Protein AF-A0A381V2C6-F1 (afdb_monomer)

Secondary structure (DSSP, 8-state):
-EETTEE------HHHHHSHHHHHHHHHHHHHHTT--SSEEEEETTEEEEESSHHHHHHHHHHHHHTT------SSGGGS-HHHHIIIII-TTT-------HHHHHHHHHHHHHHHSS-HHHHHHHHHHHGGG---S--

Foldseek 3Di:
DADPRDDDDDDPDVCVCPDPVNVVVCVVCVVCVVVQDPQDWDDDPHDIDTRGDPVRVVVVVVVVVCVPDDDDDDPDPVVDDPVRCCVDDNPPVHHDDDDDDPVVVVVVVVVCCQCVNPDPVSNVVVCVVCVVVPDDDDD

pLDDT: mean 87.07, std 8.12, range [52.34, 96.31]

Organism: NCBI:txid408172

InterPro domains:
  IPR002288 DNA gyrase B subunit, C-terminal [PF00986] (66-128)
  IPR013759 DNA topoisomerase, type IIA, subunit B, C-terminal [G3DSA:3.40.50.670] (7-139)
  IPR013760 DNA topoisomerase, type IIA-like domain superfamily [SSF56719] (47-130)

Nearest PDB structures (foldseek):
  8qqs-assembly1_D  TM=6.198E-01  e=9.735E-08  Escherichia coli
  8qqu-assembly1_D  TM=6.198E-01  e=2.031E-07  Escherichia coli
  8qdx-assembly1_B  TM=6.119E-01  e=2.837E-07  Escherichia coli
  7z9k-assembly1_B  TM=5.531E-01  e=2.837E-07  Escherichia coli str. K-12 substr. MG1655
  9gbv-assembly1_D  TM=5.420E-01  e=5.179E-07  Escherichia coli

Radius of gyration: 24.5 Å; Cα contacts (8 Å, |Δi|>4): 63; chains: 1; bounding box: 52×54×56 Å

Sequence (139 aa):
GSNNGRDFEINLNPEFMESVIIQNIIEIYKPIKDKDHPPFILHNNGESISVESKHGLLAAVLEMAKKGMYIQRYKGLGEMNPEQLWETTMDPEVRVLLQVCADDDVTAGDLFTTLMGEDVEPRREFIQKNALQARNLDV

Mean predicted aligned error: 10.58 Å

Solvent-accessible surface area (backbone atoms only — not comparable to full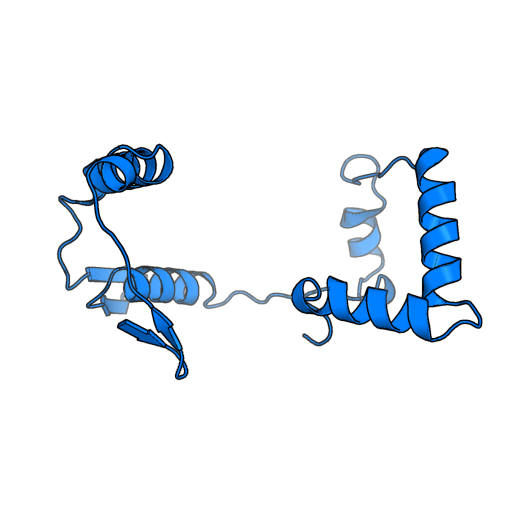-atom values): 8920 Å² total; per-residue (Å²): 91,73,57,96,90,43,77,49,82,84,82,88,45,70,69,55,61,68,29,69,69,45,46,52,52,48,60,66,39,59,82,46,55,89,68,71,59,69,67,40,76,49,79,54,100,88,49,75,48,79,28,78,41,73,70,51,43,54,50,53,53,52,54,58,68,48,62,90,63,86,87,83,82,79,89,50,76,85,76,48,55,73,67,57,44,36,69,59,60,62,37,84,93,65,36,84,83,82,86,86,54,77,72,53,52,57,53,50,50,52,51,46,47,36,70,70,43,88,58,62,64,64,30,50,54,53,48,63,76,45,49,86,70,65,80,72,87,89,121

Structure (mmCIF, N/CA/C/O backbone):
data_AF-A0A381V2C6-F1
#
_entry.id   AF-A0A381V2C6-F1
#
loop_
_atom_site.group_PDB
_atom_site.id
_atom_site.type_symbol
_atom_site.label_atom_id
_atom_site.label_alt_id
_atom_site.label_comp_id
_atom_site.label_asym_id
_atom_site.label_entity_id
_atom_site.label_seq_id
_atom_site.pdbx_PDB_ins_code
_atom_site.Cartn_x
_atom_site.Cartn_y
_atom_site.Cartn_z
_atom_site.occupancy
_atom_site.B_iso_or_equiv
_atom_site.auth_seq_id
_atom_site.auth_comp_id
_atom_site.auth_asym_id
_atom_site.auth_atom_id
_atom_site.pdbx_PDB_model_num
ATOM 1 N N . GLY A 1 1 ? -7.946 27.875 6.992 1.00 73.88 1 GLY A N 1
ATOM 2 C CA . GLY A 1 1 ? -7.065 27.144 7.921 1.00 73.88 1 GLY A CA 1
ATOM 3 C C . GLY A 1 1 ? -5.621 27.434 7.575 1.00 73.88 1 GLY A C 1
ATOM 4 O O . GLY A 1 1 ? -5.372 27.967 6.506 1.00 73.88 1 GLY A O 1
ATOM 5 N N . SER A 1 2 ? -4.682 27.099 8.456 1.00 71.25 2 SER A N 1
ATOM 6 C CA . SER A 1 2 ? -3.247 27.223 8.177 1.00 71.25 2 SER A CA 1
ATOM 7 C C . SER A 1 2 ? -2.598 25.858 8.371 1.00 71.25 2 S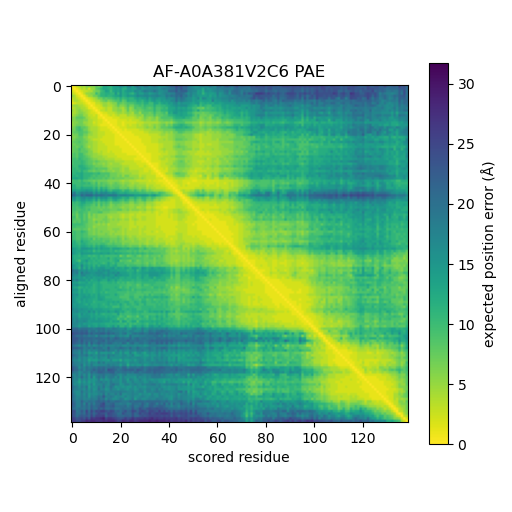ER A C 1
ATOM 9 O O . SER A 1 2 ? -2.841 25.210 9.390 1.00 71.25 2 SER A O 1
ATOM 11 N N . ASN A 1 3 ? -1.841 25.380 7.383 1.00 67.81 3 ASN A N 1
ATOM 12 C CA . ASN A 1 3 ? -1.073 24.138 7.486 1.00 67.81 3 ASN A CA 1
ATOM 13 C C . ASN A 1 3 ? 0.349 24.383 6.972 1.00 67.81 3 ASN A C 1
ATOM 15 O O . ASN A 1 3 ? 0.531 24.854 5.849 1.00 67.81 3 ASN A O 1
ATOM 19 N N . ASN A 1 4 ? 1.351 24.085 7.803 1.00 76.25 4 ASN A N 1
ATOM 20 C CA . ASN A 1 4 ? 2.773 24.302 7.511 1.00 76.25 4 ASN A CA 1
ATOM 21 C C . ASN A 1 4 ? 3.092 25.712 6.964 1.00 76.25 4 ASN A C 1
ATOM 23 O O . ASN A 1 4 ? 3.881 25.861 6.033 1.00 76.25 4 ASN A O 1
ATOM 27 N N . GLY A 1 5 ? 2.454 26.749 7.522 1.00 80.56 5 GLY A N 1
ATOM 28 C CA . GLY A 1 5 ? 2.687 28.149 7.146 1.00 80.56 5 GLY A CA 1
ATOM 29 C C . GLY A 1 5 ? 2.057 28.584 5.819 1.00 80.56 5 GLY A C 1
ATOM 30 O O . GLY A 1 5 ? 2.317 29.697 5.369 1.00 80.56 5 GLY A O 1
ATOM 31 N N . ARG A 1 6 ? 1.238 27.734 5.184 1.00 78.06 6 ARG A N 1
ATOM 32 C CA . ARG A 1 6 ? 0.368 28.130 4.071 1.00 78.06 6 ARG A CA 1
ATOM 33 C C . ARG A 1 6 ? -1.064 28.236 4.558 1.00 78.06 6 ARG A C 1
ATOM 35 O O . ARG A 1 6 ? -1.643 27.257 5.041 1.00 78.06 6 ARG A O 1
ATOM 42 N N . ASP A 1 7 ? -1.626 29.418 4.373 1.00 88.69 7 ASP A N 1
ATOM 43 C CA . ASP A 1 7 ? -3.041 29.641 4.595 1.00 88.69 7 ASP A CA 1
ATOM 44 C C . ASP A 1 7 ? -3.828 29.079 3.414 1.00 88.69 7 ASP A C 1
ATOM 46 O O . ASP A 1 7 ? -3.452 29.223 2.250 1.00 88.69 7 ASP A O 1
ATOM 50 N N . PHE A 1 8 ? -4.910 28.383 3.731 1.00 84.62 8 PHE A N 1
ATOM 51 C CA . PHE A 1 8 ? -5.828 27.824 2.756 1.00 84.62 8 PHE A CA 1
ATOM 52 C C . PHE A 1 8 ? -7.261 28.129 3.170 1.00 84.62 8 PHE A C 1
ATOM 54 O O . PHE A 1 8 ? -7.615 28.081 4.351 1.00 84.62 8 PHE A O 1
ATOM 61 N N . GLU A 1 9 ? -8.112 28.380 2.190 1.00 87.19 9 GLU A N 1
ATOM 62 C CA . GLU A 1 9 ? -9.551 28.503 2.381 1.00 87.19 9 GLU A CA 1
ATOM 63 C C . GLU A 1 9 ? -10.239 27.307 1.728 1.00 87.19 9 GLU A C 1
ATOM 65 O O . GLU A 1 9 ? -9.860 26.876 0.640 1.00 87.19 9 GLU A O 1
ATOM 70 N N . ILE A 1 10 ? -11.226 26.738 2.422 1.00 83.88 10 ILE A N 1
ATOM 71 C CA . ILE A 1 10 ? -12.074 25.677 1.877 1.00 83.88 10 ILE A CA 1
ATOM 72 C C . ILE A 1 10 ? -13.467 26.264 1.710 1.00 83.88 10 ILE A C 1
ATOM 74 O O . ILE A 1 10 ? -14.121 26.601 2.697 1.00 83.88 10 ILE A O 1
ATOM 78 N N . ASN A 1 11 ? -13.923 26.352 0.465 1.00 84.94 11 ASN A N 1
ATOM 79 C CA . ASN A 1 11 ? -15.269 26.801 0.137 1.00 84.94 11 ASN A CA 1
ATOM 80 C C . ASN A 1 11 ? -16.218 25.600 0.114 1.00 84.94 11 ASN A C 1
ATOM 82 O O . ASN A 1 11 ? -16.225 24.820 -0.834 1.00 84.94 11 ASN A O 1
ATOM 86 N N . LEU A 1 12 ? -17.020 25.452 1.169 1.00 87.44 12 LEU A N 1
ATOM 87 C CA . LEU A 1 12 ? -18.063 24.428 1.265 1.00 87.44 12 LEU A CA 1
ATOM 88 C C . LEU A 1 12 ? -19.376 24.987 0.699 1.00 87.44 12 LEU A C 1
ATOM 90 O O . LEU A 1 12 ? -20.214 25.501 1.437 1.00 87.44 12 LEU A O 1
ATOM 94 N N . ASN A 1 13 ? -19.524 24.946 -0.624 1.00 91.56 13 ASN A N 1
ATOM 95 C CA . ASN A 1 13 ? -20.699 25.442 -1.347 1.00 91.56 13 ASN A CA 1
ATOM 96 C C . ASN A 1 13 ? -21.639 24.281 -1.771 1.00 91.56 13 ASN A C 1
ATOM 98 O O . ASN A 1 13 ? -21.292 23.109 -1.595 1.00 91.56 13 ASN A O 1
ATOM 102 N N . PRO A 1 14 ? -22.838 24.568 -2.319 1.00 90.31 14 PRO A N 1
ATOM 103 C CA . PRO A 1 14 ? -23.746 23.525 -2.805 1.00 90.31 14 PRO A CA 1
ATOM 104 C C . PRO A 1 14 ? -23.113 22.621 -3.868 1.00 90.31 14 PRO A C 1
ATOM 106 O O . PRO A 1 14 ? -23.263 21.410 -3.792 1.00 90.31 14 PRO A O 1
ATOM 109 N N . GLU A 1 15 ? -22.318 23.185 -4.779 1.00 91.12 15 GLU A N 1
ATOM 110 C CA . GLU A 1 15 ? -21.593 22.429 -5.810 1.00 91.12 15 GLU A CA 1
ATOM 111 C C . GLU A 1 15 ? -20.637 21.384 -5.205 1.00 91.12 15 GLU A C 1
ATOM 113 O O . GLU A 1 15 ? -20.596 20.236 -5.644 1.00 91.12 15 GLU A O 1
ATOM 118 N N . PHE A 1 16 ? -19.913 21.739 -4.141 1.00 90.81 16 PHE A N 1
ATOM 119 C CA . PHE A 1 16 ? -19.069 20.811 -3.393 1.00 90.81 16 PHE A CA 1
ATOM 120 C C . PHE A 1 16 ? -19.900 19.677 -2.781 1.00 90.81 16 PHE A C 1
ATOM 122 O O . PHE A 1 16 ? -19.527 18.509 -2.899 1.00 90.81 16 PHE A O 1
ATOM 129 N N . MET A 1 17 ? -21.040 20.005 -2.166 1.00 89.38 17 MET A N 1
ATOM 130 C CA . MET A 1 17 ? -21.938 19.014 -1.561 1.00 89.38 17 MET A CA 1
ATOM 131 C C . MET A 1 17 ? -22.591 18.093 -2.599 1.00 89.38 17 MET A C 1
ATOM 133 O O . MET A 1 17 ? -22.821 16.917 -2.323 1.00 89.38 17 MET A O 1
ATOM 137 N N . GLU A 1 18 ? -22.870 18.609 -3.791 1.00 91.12 18 GLU A N 1
ATOM 138 C CA . GLU A 1 18 ? -23.441 17.872 -4.921 1.00 91.12 18 GLU A CA 1
ATOM 139 C C . GLU A 1 18 ? -22.389 17.083 -5.711 1.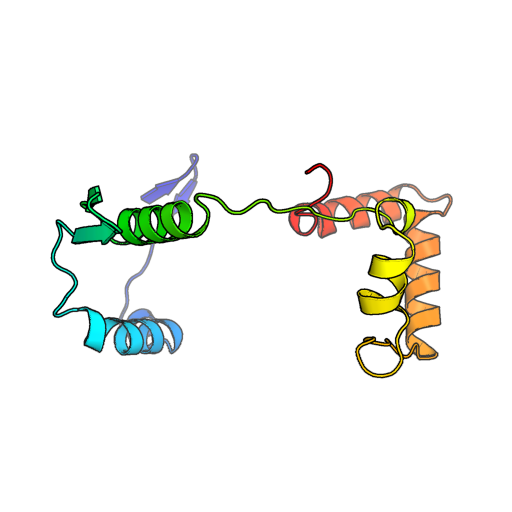00 91.12 18 GLU A C 1
ATOM 141 O O . GLU A 1 18 ? -22.742 16.234 -6.531 1.00 91.12 18 GLU A O 1
ATOM 146 N N . SER A 1 19 ? -21.098 17.305 -5.445 1.00 94.19 19 SER A N 1
ATOM 147 C CA . SER A 1 19 ? -20.028 16.569 -6.109 1.00 94.19 19 SER A CA 1
ATOM 148 C C . SER A 1 19 ? -20.161 15.057 -5.896 1.00 94.19 19 SER A C 1
ATOM 150 O O . SER A 1 19 ? -20.480 14.573 -4.806 1.00 94.19 19 SER A O 1
ATOM 152 N N . VAL A 1 20 ? -19.837 14.291 -6.940 1.00 93.94 20 VAL A N 1
ATOM 153 C CA . VAL A 1 20 ? -19.901 12.818 -6.928 1.00 93.94 20 VAL A CA 1
ATOM 154 C C . VAL A 1 20 ? -19.089 12.229 -5.770 1.00 93.94 20 VAL A C 1
ATOM 156 O O . VAL A 1 20 ? -19.512 11.273 -5.128 1.00 93.94 20 VAL A O 1
ATOM 159 N N . ILE A 1 21 ? -17.939 12.833 -5.459 1.00 93.75 21 ILE A N 1
ATOM 160 C CA . ILE A 1 21 ? -17.065 12.391 -4.368 1.00 93.75 21 ILE A CA 1
ATOM 161 C C . ILE A 1 21 ? -17.787 12.502 -3.020 1.00 93.75 21 ILE A C 1
ATOM 163 O O . ILE A 1 21 ? -17.779 11.548 -2.244 1.00 93.75 21 ILE A O 1
ATOM 167 N N . ILE A 1 22 ? -18.432 13.639 -2.743 1.00 93.31 22 ILE A N 1
ATOM 168 C CA . ILE A 1 22 ? -19.144 13.845 -1.478 1.00 93.31 22 ILE A CA 1
ATOM 169 C C . ILE A 1 22 ? -20.378 12.953 -1.384 1.00 93.31 22 ILE A C 1
ATOM 171 O O . ILE A 1 22 ? -20.614 12.367 -0.327 1.00 93.31 22 ILE A O 1
ATOM 175 N N . GLN A 1 23 ? -21.114 12.773 -2.480 1.00 92.56 23 GLN A N 1
ATOM 176 C CA . GLN A 1 23 ? -22.256 11.859 -2.511 1.00 92.56 23 GLN A CA 1
ATOM 177 C C . GLN A 1 23 ? -21.838 10.419 -2.184 1.00 92.56 23 GLN A C 1
ATOM 179 O O . GLN A 1 23 ? -22.440 9.803 -1.305 1.00 92.56 23 GLN A O 1
ATOM 184 N N . ASN A 1 24 ? -20.742 9.932 -2.775 1.00 94.50 24 ASN A N 1
ATOM 185 C CA . ASN A 1 24 ? -20.195 8.606 -2.478 1.00 94.50 24 ASN A CA 1
ATOM 186 C C . ASN A 1 24 ? -19.761 8.475 -1.008 1.00 94.50 24 ASN A C 1
ATOM 188 O O . ASN A 1 24 ? -20.051 7.471 -0.359 1.00 94.50 24 ASN A O 1
ATOM 192 N N . ILE A 1 25 ? -19.091 9.493 -0.452 1.00 93.75 25 ILE A N 1
ATOM 193 C CA . ILE A 1 25 ? 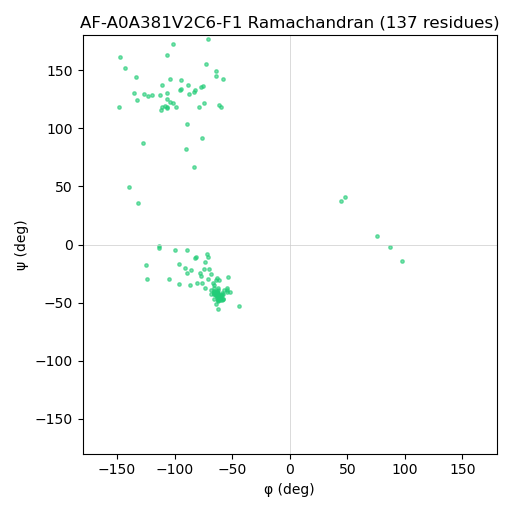-18.685 9.496 0.964 1.00 93.75 25 ILE A CA 1
ATOM 194 C C . ILE A 1 25 ? -19.914 9.420 1.876 1.00 93.75 25 ILE A C 1
ATOM 196 O O . ILE A 1 25 ? -19.928 8.640 2.829 1.00 93.75 25 ILE A O 1
ATOM 200 N N . ILE A 1 26 ? -20.951 10.210 1.591 1.00 92.00 26 ILE A N 1
ATOM 201 C CA . ILE A 1 26 ? -22.191 10.222 2.373 1.00 92.00 26 ILE A CA 1
ATOM 202 C C . ILE A 1 26 ? -22.905 8.873 2.269 1.00 92.00 26 ILE A C 1
ATOM 204 O O . ILE A 1 26 ? -23.388 8.369 3.281 1.00 92.00 26 ILE A O 1
ATOM 208 N N . GLU A 1 27 ? -22.979 8.285 1.077 1.00 93.50 27 GLU A N 1
ATOM 209 C CA . GLU A 1 27 ? -23.610 6.985 0.854 1.00 93.50 27 GLU A CA 1
ATOM 210 C C . GLU A 1 27 ? -22.931 5.875 1.662 1.00 93.50 27 GLU A C 1
ATOM 212 O O . GLU A 1 27 ? -23.613 5.134 2.370 1.00 93.50 27 GLU A O 1
ATOM 217 N N . ILE A 1 28 ? -21.596 5.833 1.653 1.00 93.50 28 ILE A N 1
ATOM 218 C CA . ILE A 1 28 ? -20.806 4.885 2.451 1.00 93.50 28 ILE A CA 1
ATOM 219 C C . ILE A 1 28 ? -20.966 5.155 3.954 1.00 93.50 28 ILE A C 1
ATOM 221 O O . ILE A 1 28 ? -21.016 4.223 4.757 1.00 93.50 28 ILE A O 1
ATOM 225 N N . TYR A 1 29 ? -21.053 6.424 4.357 1.00 92.19 29 TYR A N 1
ATOM 226 C CA . TYR A 1 29 ? -21.142 6.797 5.767 1.00 92.19 29 TYR A CA 1
ATOM 227 C C . TYR A 1 29 ? -22.532 6.562 6.376 1.00 92.19 29 TYR A C 1
ATOM 229 O O . TYR A 1 29 ? -22.622 6.203 7.549 1.00 92.19 29 TYR A O 1
ATOM 237 N N . LYS A 1 30 ? -23.618 6.719 5.605 1.00 92.75 30 LYS A N 1
ATOM 238 C CA . LYS A 1 30 ? -25.011 6.524 6.057 1.00 92.75 30 LYS A CA 1
ATOM 239 C C . LYS A 1 30 ? -25.226 5.258 6.906 1.00 92.75 30 LYS A C 1
ATOM 241 O O . LYS A 1 30 ? -25.734 5.414 8.013 1.00 92.75 30 LYS A O 1
ATOM 246 N N . PRO A 1 31 ? -24.834 4.043 6.472 1.00 92.69 31 PRO A N 1
ATOM 247 C CA . PRO A 1 31 ? -25.036 2.827 7.266 1.00 92.69 31 PRO A CA 1
ATOM 248 C C . PRO A 1 31 ? -24.150 2.741 8.519 1.00 92.69 31 PRO A C 1
ATOM 250 O O . PRO A 1 31 ? -24.456 1.986 9.439 1.00 92.69 31 PRO A O 1
ATOM 253 N N . ILE A 1 32 ? -23.038 3.481 8.559 1.00 89.88 32 ILE A N 1
ATOM 254 C CA . ILE A 1 32 ? -22.077 3.473 9.674 1.00 89.88 32 ILE A CA 1
ATOM 255 C C . ILE A 1 32 ? -22.456 4.523 10.724 1.00 89.88 32 ILE A C 1
ATOM 257 O O . ILE A 1 32 ? -22.127 4.364 11.897 1.00 89.88 32 ILE A O 1
ATOM 261 N N . LYS A 1 33 ? -23.187 5.569 10.323 1.00 89.69 33 LYS A N 1
ATOM 262 C CA . LYS A 1 33 ? -23.570 6.706 11.166 1.00 89.69 33 LYS A CA 1
ATOM 263 C C . LYS A 1 33 ? -24.231 6.290 12.483 1.00 89.69 33 LYS A C 1
ATOM 265 O O . LYS A 1 33 ? -23.898 6.855 13.519 1.00 89.69 33 LYS A O 1
ATOM 270 N N . ASP A 1 34 ? -25.105 5.286 12.454 1.00 88.19 34 ASP A N 1
ATOM 271 C CA . ASP A 1 34 ? -25.826 4.796 13.642 1.00 88.19 34 ASP A CA 1
ATOM 272 C C . ASP A 1 34 ? -24.927 4.033 14.631 1.00 88.19 34 ASP A C 1
ATOM 274 O O . ASP A 1 34 ? -25.343 3.706 15.738 1.00 88.19 34 ASP A O 1
ATOM 278 N N . LYS A 1 35 ? -23.696 3.705 14.228 1.00 86.06 35 LYS A N 1
ATOM 279 C CA . LYS A 1 35 ? -22.691 3.026 15.055 1.00 86.06 35 LYS A CA 1
ATOM 280 C C . LYS A 1 35 ? -21.486 3.916 15.355 1.00 86.06 35 LYS A C 1
ATOM 282 O O . LYS A 1 35 ? -20.577 3.479 16.054 1.00 86.06 35 LYS A O 1
ATOM 287 N N . ASP A 1 36 ? -21.456 5.143 14.838 1.00 88.31 36 ASP A N 1
ATOM 288 C CA . ASP A 1 36 ? -20.367 6.104 15.027 1.00 88.31 36 ASP A CA 1
ATOM 289 C C . ASP A 1 36 ? -20.530 6.851 16.358 1.00 88.31 36 ASP A C 1
ATOM 291 O O . ASP A 1 36 ? -20.857 8.040 16.410 1.00 88.31 36 ASP A O 1
ATOM 295 N N . HIS A 1 37 ? -20.388 6.108 17.454 1.00 88.44 37 HIS A N 1
ATOM 296 C CA . HIS A 1 37 ? -20.580 6.593 18.817 1.00 88.44 37 HIS A CA 1
ATOM 297 C C . HIS A 1 37 ? -19.345 6.244 19.654 1.00 88.44 37 HIS A C 1
ATOM 299 O O . HIS A 1 37 ? -19.303 5.171 20.257 1.00 88.44 37 HIS A O 1
ATOM 305 N N . PRO A 1 38 ? -18.312 7.106 19.671 1.00 88.19 38 PRO A N 1
ATOM 306 C CA . PRO A 1 38 ? -17.197 6.927 20.588 1.00 88.19 38 PRO A CA 1
ATOM 307 C C . PRO A 1 38 ? -17.669 7.051 22.055 1.00 88.19 38 PRO A C 1
ATOM 309 O O . PRO A 1 38 ? -18.608 7.807 22.329 1.00 88.19 38 PRO A O 1
ATOM 312 N N . PRO A 1 39 ? -17.031 6.341 23.002 1.00 90.81 39 PRO A N 1
ATOM 313 C CA . PRO A 1 39 ? -15.860 5.488 22.800 1.00 90.81 39 PRO A CA 1
ATOM 314 C C . PRO A 1 39 ? -16.189 4.149 22.122 1.00 90.81 39 PRO A C 1
ATOM 316 O O . PRO A 1 39 ? -17.133 3.450 22.487 1.00 90.81 39 PRO A O 1
ATOM 319 N N . PHE A 1 40 ? -15.360 3.761 21.153 1.00 92.06 40 PHE A N 1
ATOM 320 C CA . PHE A 1 40 ? -15.400 2.443 20.527 1.00 92.06 40 PHE A CA 1
ATOM 321 C C . PHE A 1 40 ? -14.662 1.434 21.396 1.00 92.06 40 PHE A C 1
ATOM 323 O O . PHE A 1 40 ? -13.529 1.683 21.802 1.00 92.06 40 PHE A O 1
ATOM 330 N N . ILE A 1 41 ? -15.271 0.274 21.628 1.00 90.62 41 ILE A N 1
ATOM 331 C CA . ILE A 1 41 ? -14.661 -0.799 22.414 1.00 90.62 41 ILE A CA 1
ATOM 332 C C . ILE A 1 41 ? -14.324 -1.960 21.481 1.00 90.62 41 ILE A C 1
ATOM 334 O O . ILE A 1 41 ? -15.205 -2.545 20.852 1.00 90.62 41 ILE A O 1
ATOM 338 N N . LEU A 1 42 ? -13.037 -2.285 21.392 1.00 89.69 42 LEU A N 1
ATOM 339 C CA . LEU A 1 42 ? -12.523 -3.414 20.626 1.00 89.69 42 LEU A CA 1
ATOM 340 C C . LEU A 1 42 ? -12.219 -4.571 21.578 1.00 89.69 42 LEU A C 1
ATOM 342 O O . LEU A 1 42 ? -11.410 -4.414 22.490 1.00 89.69 42 LEU A O 1
ATOM 346 N N . HIS A 1 43 ? -12.843 -5.726 21.347 1.00 89.19 43 HIS A N 1
ATOM 347 C CA . HIS A 1 43 ? -12.625 -6.946 22.125 1.00 89.19 43 HIS A CA 1
ATOM 348 C C . HIS A 1 43 ? -11.823 -7.968 21.316 1.00 89.19 43 HIS A C 1
ATOM 350 O O . HIS A 1 43 ? -12.197 -8.288 20.189 1.00 89.19 43 HIS A O 1
ATOM 356 N N . ASN A 1 44 ? -10.761 -8.523 21.903 1.00 85.31 44 ASN A N 1
ATOM 357 C CA . ASN A 1 44 ? -9.990 -9.616 21.309 1.00 85.31 44 ASN A CA 1
ATOM 358 C C . ASN A 1 44 ? -9.418 -10.540 22.382 1.00 85.31 44 ASN A C 1
ATOM 360 O O . ASN A 1 44 ? -8.614 -10.107 23.201 1.00 85.31 44 ASN A O 1
ATOM 364 N N . ASN A 1 45 ? -9.819 -11.815 22.361 1.00 79.88 45 ASN A N 1
ATOM 365 C CA . ASN A 1 45 ? -9.256 -12.894 23.181 1.00 79.88 45 ASN A CA 1
ATOM 366 C C . ASN A 1 45 ? -9.019 -12.533 24.666 1.00 79.88 45 ASN A C 1
ATOM 368 O O . ASN A 1 45 ? -8.043 -12.969 25.270 1.00 79.88 45 ASN A O 1
ATOM 372 N N . GLY A 1 46 ? -9.920 -11.740 25.258 1.00 80.25 46 GLY A N 1
ATOM 373 C CA . GLY A 1 46 ? -9.867 -11.313 26.663 1.00 80.25 46 GLY A CA 1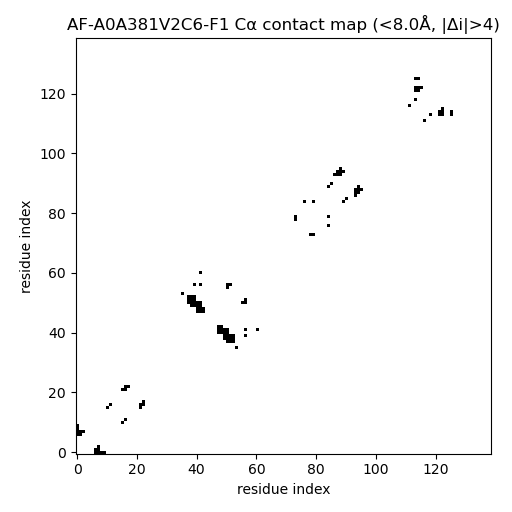
ATOM 374 C C . GLY A 1 46 ? -9.262 -9.924 26.911 1.00 80.25 46 GLY A C 1
ATOM 375 O O . GLY A 1 46 ? -9.483 -9.363 27.981 1.00 80.25 46 GLY A O 1
ATOM 376 N N . GLU A 1 47 ? -8.580 -9.322 25.934 1.00 81.88 47 GLU A N 1
ATOM 377 C CA . GLU A 1 47 ? -8.132 -7.923 25.977 1.00 81.88 47 GLU A CA 1
ATOM 378 C C . GLU A 1 47 ? -9.234 -7.004 25.417 1.00 81.88 47 GLU A C 1
ATOM 380 O O . GLU A 1 47 ? -9.884 -7.321 24.417 1.00 81.88 47 GLU A O 1
ATOM 385 N N . SER A 1 48 ? -9.472 -5.863 26.074 1.00 89.25 48 SER A N 1
ATOM 386 C CA . SER A 1 48 ? -10.424 -4.842 25.612 1.00 89.25 48 SER A CA 1
ATOM 387 C C . SER A 1 48 ? -9.745 -3.479 25.542 1.00 89.25 48 SER A C 1
ATOM 389 O O . SER A 1 48 ? -9.116 -3.056 26.511 1.00 89.25 48 SER A O 1
ATOM 391 N N . ILE A 1 49 ? -9.872 -2.798 24.404 1.00 89.38 49 ILE A N 1
ATOM 392 C CA . ILE A 1 49 ? -9.269 -1.481 24.158 1.00 89.38 49 ILE A CA 1
ATOM 393 C C . ILE A 1 49 ? -10.390 -0.480 23.878 1.00 89.38 49 ILE A C 1
ATOM 395 O O . ILE A 1 49 ? -11.233 -0.726 23.018 1.00 89.38 49 ILE A O 1
ATOM 399 N N . SER A 1 50 ? -10.385 0.644 24.596 1.00 92.69 50 SER A N 1
ATOM 400 C CA . SER A 1 50 ? -11.294 1.773 24.363 1.00 92.69 50 SER A CA 1
ATOM 401 C C . SER A 1 50 ? -10.621 2.810 23.468 1.00 92.69 50 SER A C 1
ATOM 403 O O . SER A 1 50 ? -9.467 3.171 23.710 1.00 92.69 50 SER A O 1
ATOM 405 N N . VAL A 1 51 ? -11.322 3.294 22.444 1.00 93.94 51 VAL A N 1
ATOM 406 C CA . VAL A 1 51 ? -10.790 4.250 21.470 1.00 93.94 51 VAL A CA 1
ATOM 407 C C . VAL A 1 51 ? -11.788 5.369 21.181 1.00 93.94 51 VAL A C 1
ATOM 409 O O . VAL A 1 51 ? -12.937 5.122 20.838 1.00 93.94 51 VAL A O 1
ATOM 412 N N . GLU A 1 52 ? -11.327 6.617 21.244 1.00 93.12 52 GLU A N 1
ATOM 413 C CA . GLU A 1 52 ? -12.187 7.812 21.165 1.00 93.12 52 GLU A CA 1
ATOM 414 C C . GLU A 1 52 ? -12.432 8.331 19.737 1.00 93.12 52 GLU A C 1
ATOM 416 O O . GLU A 1 52 ? -13.165 9.296 19.530 1.00 93.12 52 GLU A O 1
ATOM 421 N N . SER A 1 53 ? -11.794 7.745 18.719 1.00 93.06 53 SER A N 1
ATOM 422 C CA . SER A 1 53 ? -11.908 8.232 17.339 1.00 93.06 53 SER A CA 1
ATOM 423 C C . SER A 1 53 ? -11.937 7.110 16.311 1.00 93.06 53 SER A C 1
ATOM 425 O O . SER A 1 53 ? -11.318 6.065 16.496 1.00 93.06 53 SER A O 1
ATOM 427 N N . LYS A 1 54 ? -12.591 7.365 15.172 1.00 90.56 54 LYS A N 1
ATOM 428 C CA . LYS A 1 54 ? -12.637 6.444 14.023 1.00 90.56 54 LYS A CA 1
ATOM 429 C C . LYS A 1 54 ? -11.248 6.098 13.481 1.00 90.56 54 LYS A C 1
ATOM 431 O O . LYS A 1 54 ? -10.965 4.939 13.197 1.00 90.56 54 LYS A O 1
ATOM 436 N N . HIS A 1 55 ? -10.369 7.096 13.370 1.00 91.38 55 HIS A N 1
ATOM 437 C CA . HIS A 1 55 ? -8.985 6.887 12.933 1.00 91.38 55 HIS A CA 1
ATOM 438 C C . HIS A 1 55 ? -8.210 6.031 13.937 1.00 91.38 55 HIS A C 1
ATOM 440 O O . HIS A 1 55 ? -7.491 5.117 13.540 1.00 91.38 55 HIS A O 1
ATOM 446 N N . GLY A 1 56 ? -8.403 6.284 15.235 1.00 92.19 56 GLY A N 1
ATOM 447 C CA . GLY A 1 56 ? -7.829 5.455 16.286 1.00 92.19 56 GLY A CA 1
ATOM 448 C C . GLY A 1 56 ? -8.354 4.021 16.239 1.00 92.19 56 GLY A C 1
ATOM 449 O O . GLY A 1 56 ? -7.569 3.094 16.398 1.00 92.19 56 GLY A O 1
ATOM 450 N N . LEU A 1 57 ? -9.656 3.826 16.000 1.00 91.94 57 LEU A N 1
ATOM 451 C CA . LEU A 1 57 ? -10.262 2.498 15.900 1.00 91.94 57 LEU A CA 1
ATOM 452 C C . LEU A 1 57 ? -9.637 1.707 14.748 1.00 91.94 57 LEU A C 1
ATOM 454 O O . LEU A 1 57 ? -9.226 0.567 14.947 1.00 91.94 57 LEU A O 1
ATOM 458 N N . LEU A 1 58 ? -9.507 2.323 13.568 1.00 92.12 58 LEU A N 1
ATOM 459 C CA . LEU A 1 58 ? -8.845 1.702 12.421 1.00 92.12 58 LEU A CA 1
ATOM 460 C C . LEU A 1 58 ? -7.397 1.317 12.751 1.00 92.12 58 LEU A C 1
ATOM 462 O O . LEU A 1 58 ? -6.984 0.194 12.472 1.00 92.12 58 LEU A O 1
ATOM 466 N N . ALA A 1 59 ? -6.638 2.223 13.374 1.00 92.44 59 ALA A N 1
ATOM 467 C CA . ALA A 1 59 ? -5.266 1.943 13.783 1.00 92.44 59 ALA A CA 1
ATOM 468 C C . ALA A 1 59 ? -5.195 0.776 14.784 1.00 92.44 59 ALA A C 1
ATOM 470 O O . ALA A 1 59 ? -4.402 -0.141 14.593 1.00 92.44 59 ALA A O 1
ATOM 471 N N . ALA A 1 60 ? -6.062 0.763 15.799 1.00 91.31 60 ALA A N 1
ATOM 472 C CA . ALA A 1 60 ? -6.114 -0.295 16.805 1.00 91.31 60 ALA A CA 1
ATOM 473 C C . ALA A 1 60 ? -6.449 -1.664 16.191 1.00 91.31 60 ALA A C 1
ATOM 475 O O . ALA A 1 60 ? -5.805 -2.657 16.525 1.00 91.31 60 ALA A O 1
ATOM 476 N N . VAL A 1 61 ? -7.406 -1.717 15.259 1.00 91.75 61 VAL A N 1
ATOM 477 C CA . VAL A 1 61 ? -7.752 -2.944 14.523 1.00 91.75 61 VAL A CA 1
ATOM 478 C C . VAL A 1 61 ? -6.566 -3.440 13.695 1.00 91.75 61 VAL A C 1
ATOM 480 O O . VAL A 1 61 ? -6.252 -4.628 13.732 1.00 91.75 61 VAL A O 1
ATOM 483 N N . LEU A 1 62 ? -5.88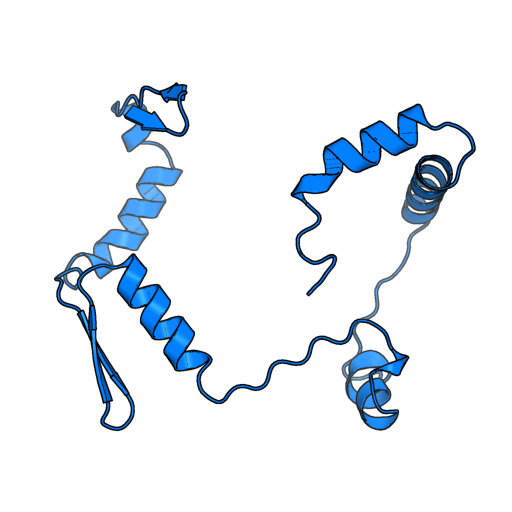0 -2.548 12.973 1.00 91.94 62 LEU A N 1
ATOM 484 C CA . LEU A 1 62 ? -4.726 -2.919 12.151 1.00 91.94 62 LEU A CA 1
ATOM 485 C C . LEU A 1 62 ? -3.547 -3.417 12.993 1.00 91.94 62 LEU A C 1
ATOM 487 O O . LEU A 1 62 ? -2.929 -4.415 12.636 1.00 91.94 62 LEU A O 1
ATOM 491 N N . GLU A 1 63 ? -3.237 -2.760 14.109 1.00 89.50 63 GLU A N 1
ATOM 492 C CA . GLU A 1 63 ? -2.163 -3.200 15.007 1.00 89.50 63 GLU A CA 1
ATOM 493 C C . GLU A 1 63 ? -2.486 -4.543 15.663 1.00 89.50 63 GLU A C 1
ATOM 495 O O . GLU A 1 63 ? -1.637 -5.430 15.744 1.00 89.50 63 GLU A O 1
ATOM 500 N N . MET A 1 64 ? -3.742 -4.737 16.054 1.00 88.12 64 MET A N 1
ATOM 501 C CA . MET A 1 64 ? -4.209 -6.009 16.584 1.00 88.12 64 MET A CA 1
ATOM 502 C C . MET A 1 64 ? -4.118 -7.138 15.552 1.00 88.12 64 MET A C 1
ATOM 504 O O . MET A 1 64 ? -3.687 -8.232 15.902 1.00 88.12 64 MET A O 1
ATOM 508 N N . ALA A 1 65 ? -4.472 -6.873 14.291 1.00 87.69 65 ALA A N 1
ATOM 509 C CA . ALA A 1 65 ? -4.360 -7.846 13.206 1.00 87.69 65 ALA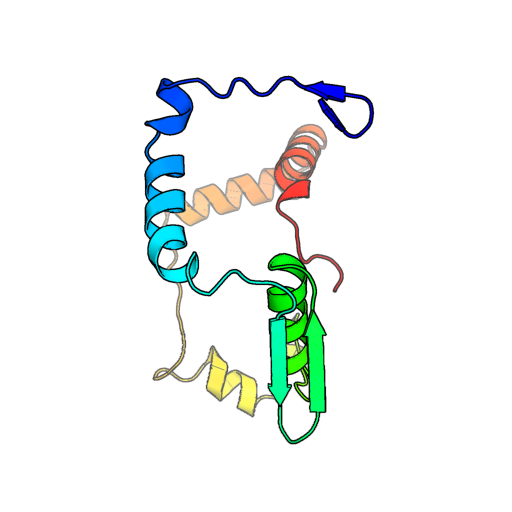 A CA 1
ATOM 510 C C . ALA A 1 65 ? -2.900 -8.220 12.901 1.00 87.69 65 ALA A C 1
ATOM 512 O O . ALA A 1 65 ? -2.616 -9.372 12.594 1.00 87.69 65 ALA A O 1
ATOM 513 N N . LYS A 1 66 ? -1.966 -7.268 13.024 1.00 88.88 66 LYS A N 1
ATOM 514 C CA . LYS A 1 66 ? -0.527 -7.516 12.838 1.00 88.88 66 LYS A CA 1
ATOM 515 C C . LYS A 1 66 ? 0.117 -8.263 14.010 1.00 88.88 66 LYS A C 1
ATOM 517 O O . LYS A 1 66 ? 1.199 -8.826 13.841 1.00 88.88 66 LYS A O 1
ATOM 522 N N . LYS A 1 67 ? -0.486 -8.252 15.205 1.00 87.06 67 LYS A N 1
ATOM 523 C CA . LYS A 1 67 ? 0.093 -8.862 16.414 1.00 87.06 67 LYS A CA 1
ATOM 524 C C . LYS A 1 67 ? 0.324 -10.360 16.179 1.00 87.06 67 LYS A C 1
ATOM 526 O O . LYS A 1 67 ? -0.612 -11.117 15.953 1.00 87.06 67 LYS A O 1
ATOM 531 N N . GLY A 1 68 ? 1.585 -10.787 16.250 1.00 84.94 68 GLY A N 1
ATOM 532 C CA . GLY A 1 68 ? 1.991 -12.181 16.027 1.00 84.94 68 GLY A CA 1
ATOM 533 C C . GLY A 1 68 ? 2.263 -12.554 14.566 1.00 84.94 68 GLY A C 1
ATOM 534 O O . GLY A 1 68 ? 2.685 -13.679 14.309 1.00 84.94 68 GLY A O 1
ATOM 535 N N . MET A 1 69 ? 2.082 -11.632 13.616 1.00 89.31 69 MET A N 1
ATOM 536 C CA . MET A 1 69 ? 2.491 -11.843 12.229 1.00 89.31 69 MET A CA 1
ATOM 537 C C . MET A 1 69 ? 3.976 -11.523 12.057 1.00 89.31 69 MET A C 1
ATOM 539 O O . MET A 1 69 ? 4.443 -10.451 12.441 1.00 89.31 69 MET A O 1
ATOM 543 N N . TYR A 1 70 ? 4.708 -12.435 11.423 1.00 87.94 70 TYR A N 1
ATOM 544 C CA . TYR A 1 70 ? 6.044 -12.160 10.908 1.00 87.94 70 TYR A CA 1
ATOM 545 C C . TYR A 1 70 ? 5.939 -11.868 9.413 1.00 87.94 70 TYR A C 1
ATOM 547 O O . TYR A 1 70 ? 5.482 -12.713 8.644 1.00 87.94 70 TYR A O 1
ATOM 555 N N . ILE A 1 71 ? 6.321 -10.658 9.008 1.00 87.44 71 ILE A N 1
ATOM 556 C CA . ILE A 1 71 ? 6.276 -10.226 7.610 1.00 87.44 71 ILE A CA 1
ATOM 557 C C . ILE A 1 71 ? 7.710 -10.157 7.097 1.00 87.44 71 ILE A C 1
ATOM 559 O O . ILE A 1 71 ? 8.510 -9.370 7.599 1.00 87.44 71 ILE A O 1
ATOM 563 N N . GLN A 1 72 ? 8.014 -10.956 6.076 1.00 86.00 72 GLN A N 1
ATOM 564 C CA . GLN A 1 72 ? 9.291 -10.925 5.373 1.00 86.00 72 GLN A CA 1
ATOM 565 C C . GLN A 1 72 ? 9.078 -10.423 3.947 1.00 86.00 72 GLN A C 1
ATOM 567 O O . GLN A 1 72 ? 8.219 -10.916 3.218 1.00 86.00 72 GLN A O 1
ATOM 572 N N . ARG A 1 73 ? 9.872 -9.428 3.554 1.00 87.62 73 ARG A N 1
ATOM 573 C CA . ARG A 1 73 ? 9.894 -8.888 2.196 1.00 87.62 73 ARG A CA 1
ATOM 574 C C . ARG A 1 73 ? 11.165 -9.363 1.506 1.00 87.62 73 ARG A C 1
ATOM 576 O O . ARG A 1 73 ? 12.247 -8.998 1.944 1.00 87.62 73 ARG A O 1
ATOM 583 N N . TYR A 1 74 ? 11.013 -10.111 0.420 1.00 89.00 74 TYR A N 1
ATOM 584 C CA . TYR A 1 74 ? 12.128 -10.553 -0.412 1.00 89.00 74 TYR A CA 1
ATOM 585 C C . TYR A 1 74 ? 12.578 -9.414 -1.330 1.00 89.00 74 TYR A C 1
ATOM 587 O O . TYR A 1 74 ? 11.780 -8.926 -2.137 1.00 89.00 74 TYR A O 1
ATOM 595 N N . LYS A 1 75 ? 13.829 -8.959 -1.201 1.00 88.50 75 LYS A N 1
ATOM 596 C CA . LYS A 1 75 ? 14.388 -7.891 -2.058 1.00 88.50 75 LYS A CA 1
ATOM 597 C C . LYS A 1 75 ? 15.180 -8.441 -3.243 1.00 88.50 75 LYS A C 1
ATOM 599 O O . LYS A 1 75 ? 15.383 -7.731 -4.225 1.00 88.50 75 LYS A O 1
ATOM 604 N N . GLY A 1 76 ? 15.560 -9.712 -3.188 1.00 88.56 76 GLY A N 1
ATOM 605 C CA . GLY A 1 76 ? 16.153 -10.443 -4.299 1.00 88.56 76 GLY A CA 1
ATOM 606 C C . GLY A 1 76 ? 15.784 -11.921 -4.275 1.00 88.56 76 GLY A C 1
ATOM 607 O O . GLY A 1 76 ? 15.409 -12.471 -3.241 1.00 88.56 76 GLY A O 1
ATOM 608 N N . LEU A 1 77 ? 15.937 -12.586 -5.422 1.00 89.69 77 LEU A N 1
ATOM 609 C CA . LEU A 1 77 ? 15.639 -14.018 -5.553 1.00 89.69 77 LEU A CA 1
ATOM 610 C C . LEU A 1 77 ? 16.540 -14.891 -4.663 1.00 89.69 77 LEU A C 1
ATOM 612 O O . LEU A 1 77 ? 16.115 -15.946 -4.214 1.00 89.69 77 LEU A O 1
ATOM 616 N N . GLY A 1 78 ? 17.763 -14.438 -4.365 1.00 90.31 78 GLY A N 1
ATOM 617 C CA . GLY A 1 78 ? 18.701 -15.155 -3.492 1.00 90.31 78 GLY A CA 1
ATOM 618 C C . GLY A 1 78 ? 18.335 -15.149 -2.003 1.00 90.31 78 GLY A C 1
ATOM 619 O O . GLY A 1 78 ? 18.985 -15.841 -1.227 1.00 90.31 78 GLY A O 1
ATOM 620 N N . GLU A 1 79 ? 17.320 -14.383 -1.591 1.00 91.31 79 GLU A N 1
ATOM 621 C CA . GLU A 1 79 ? 16.777 -14.426 -0.225 1.00 91.31 79 GLU A CA 1
ATOM 622 C C . GLU A 1 79 ? 15.772 -15.575 -0.034 1.00 91.31 79 GLU A C 1
ATOM 624 O O . GLU A 1 79 ? 15.375 -15.865 1.095 1.00 91.31 79 GLU A O 1
ATOM 629 N N . MET A 1 80 ? 15.349 -16.217 -1.129 1.00 93.12 80 MET A N 1
ATOM 630 C CA . MET A 1 80 ? 14.443 -17.361 -1.127 1.00 93.12 80 MET A CA 1
ATOM 631 C C . MET A 1 80 ? 15.226 -18.670 -1.153 1.00 93.12 80 MET A C 1
ATOM 633 O O . MET A 1 80 ? 16.211 -18.817 -1.879 1.00 93.12 80 MET A O 1
ATOM 637 N N . ASN A 1 81 ? 14.734 -19.664 -0.417 1.00 93.06 81 ASN A N 1
ATOM 638 C CA . ASN A 1 81 ? 15.224 -21.029 -0.581 1.00 93.06 81 ASN A CA 1
ATOM 639 C C . ASN A 1 81 ? 14.707 -21.628 -1.907 1.00 93.06 81 ASN A C 1
ATOM 641 O O . ASN A 1 81 ? 13.642 -21.221 -2.380 1.00 93.06 81 ASN A O 1
ATOM 645 N N . PRO A 1 82 ? 15.398 -22.624 -2.498 1.00 94.25 82 PRO A N 1
ATOM 646 C CA . PRO A 1 82 ? 15.014 -23.192 -3.796 1.00 94.25 82 PRO A CA 1
ATOM 647 C C . PRO A 1 82 ? 13.568 -23.702 -3.877 1.00 94.25 82 PRO A C 1
ATOM 649 O O . PRO A 1 82 ? 12.904 -23.482 -4.886 1.00 94.25 82 PRO A O 1
ATOM 652 N N . GLU A 1 83 ? 13.063 -24.334 -2.814 1.00 94.81 83 GLU A N 1
ATOM 653 C CA . GLU A 1 83 ? 11.676 -24.821 -2.740 1.00 94.81 83 GLU A CA 1
ATOM 654 C C . GLU A 1 83 ? 10.670 -23.664 -2.813 1.00 94.81 83 GLU A C 1
ATOM 656 O O . GLU A 1 83 ? 9.752 -23.692 -3.626 1.00 94.81 83 GLU A O 1
ATOM 661 N N . GLN A 1 84 ? 10.910 -22.584 -2.059 1.00 92.94 84 GLN A N 1
ATOM 662 C CA . GLN A 1 84 ? 10.062 -21.388 -2.080 1.00 92.94 84 GLN A CA 1
ATOM 663 C C . GLN A 1 84 ? 10.066 -20.716 -3.454 1.00 92.94 84 GLN A C 1
ATOM 665 O O . GLN A 1 84 ? 9.019 -20.286 -3.934 1.00 92.94 84 GLN A O 1
ATOM 670 N N . LEU A 1 85 ? 11.230 -20.618 -4.103 1.00 94.06 85 LEU A N 1
ATOM 671 C CA . LEU A 1 85 ? 11.328 -20.031 -5.439 1.00 94.06 85 LEU A CA 1
ATOM 672 C C . LEU A 1 85 ? 10.533 -20.852 -6.463 1.00 94.06 85 LEU A C 1
ATOM 674 O O . LEU A 1 85 ? 9.837 -20.281 -7.306 1.00 94.06 85 LEU A O 1
ATOM 678 N N . TRP A 1 86 ? 10.605 -22.182 -6.368 1.00 93.88 86 TRP A N 1
ATOM 679 C CA . TRP A 1 86 ? 9.838 -23.069 -7.234 1.00 93.88 86 TRP A CA 1
ATOM 680 C C . TRP A 1 86 ? 8.331 -22.883 -7.039 1.00 93.88 86 TRP A C 1
ATOM 682 O O . TRP A 1 86 ? 7.636 -22.545 -7.997 1.00 93.88 86 TRP A O 1
ATOM 692 N N . GLU A 1 87 ? 7.858 -23.023 -5.799 1.00 94.12 87 GLU A N 1
ATOM 693 C CA . GLU A 1 87 ? 6.438 -22.956 -5.432 1.00 94.12 87 GLU A CA 1
ATOM 694 C C . GLU A 1 87 ? 5.803 -21.589 -5.695 1.00 94.12 87 GLU A C 1
ATOM 696 O O . GLU A 1 87 ? 4.611 -21.504 -5.957 1.00 94.12 87 GLU A O 1
ATOM 701 N N . THR A 1 88 ? 6.570 -20.500 -5.612 1.00 91.00 88 THR A N 1
ATOM 702 C CA . THR A 1 88 ? 6.010 -19.147 -5.775 1.00 91.00 88 THR A CA 1
ATOM 703 C C . THR A 1 88 ? 6.155 -18.597 -7.186 1.00 91.00 88 THR A C 1
ATOM 705 O O . THR A 1 88 ? 5.300 -17.835 -7.634 1.00 91.00 88 THR A O 1
ATOM 708 N N . THR A 1 89 ? 7.245 -18.934 -7.883 1.00 92.12 89 THR A N 1
ATOM 709 C CA . THR A 1 89 ? 7.654 -18.209 -9.096 1.00 92.12 89 THR A CA 1
ATOM 710 C C . THR A 1 89 ? 7.803 -19.108 -10.323 1.00 92.12 89 THR A C 1
ATOM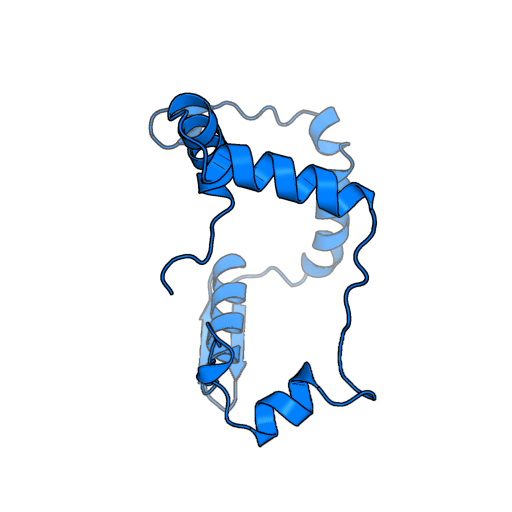 712 O O . THR A 1 89 ? 7.594 -18.636 -11.441 1.00 92.12 89 THR A O 1
ATOM 715 N N . MET A 1 90 ? 8.164 -20.388 -10.167 1.00 93.69 90 MET A N 1
ATOM 716 C CA . MET A 1 90 ? 8.520 -21.242 -11.314 1.00 93.69 90 MET A CA 1
ATOM 717 C C . MET A 1 90 ? 7.451 -22.264 -11.703 1.00 93.69 90 MET A C 1
ATOM 719 O O . MET A 1 90 ? 7.370 -22.608 -12.887 1.00 93.69 90 MET A O 1
ATOM 723 N N . ASP A 1 91 ? 6.646 -22.731 -10.748 1.00 96.31 91 ASP A N 1
ATOM 724 C CA . ASP A 1 91 ? 5.606 -23.733 -10.977 1.00 96.31 91 ASP A CA 1
ATOM 725 C C . ASP A 1 91 ? 4.550 -23.223 -11.988 1.00 96.31 91 ASP A C 1
ATOM 727 O O . ASP A 1 91 ? 3.908 -22.197 -11.743 1.00 96.31 91 ASP A O 1
ATOM 731 N N . PRO A 1 92 ? 4.359 -23.904 -13.139 1.00 96.06 92 PRO A N 1
ATOM 732 C CA . PRO A 1 92 ? 3.390 -23.521 -14.164 1.00 96.06 92 PRO A CA 1
ATOM 733 C C . PRO A 1 92 ? 1.949 -23.332 -13.687 1.00 96.06 92 PRO A C 1
ATOM 735 O O . PRO A 1 92 ? 1.238 -22.547 -14.312 1.00 96.06 92 PRO A O 1
ATOM 738 N N . GLU A 1 93 ? 1.532 -24.016 -12.621 1.00 95.56 93 GLU A N 1
ATOM 739 C CA . GLU A 1 93 ? 0.152 -23.962 -12.121 1.00 95.56 93 GLU A CA 1
ATOM 740 C C . GLU A 1 93 ? -0.145 -22.685 -11.317 1.00 95.56 93 GLU A C 1
ATOM 742 O O . GLU A 1 93 ? -1.296 -22.259 -11.225 1.00 95.56 93 GLU A O 1
ATOM 747 N N . VAL A 1 94 ? 0.884 -22.051 -10.742 1.00 93.50 94 VAL A N 1
ATOM 748 C CA . VAL A 1 94 ? 0.736 -20.905 -9.820 1.00 93.50 94 VAL A CA 1
ATOM 749 C C . VAL A 1 94 ? 1.515 -19.663 -10.247 1.00 93.50 94 VAL A C 1
ATOM 751 O O . VAL A 1 94 ? 1.223 -18.563 -9.773 1.00 93.50 94 VAL A O 1
ATOM 754 N N . ARG A 1 95 ? 2.494 -19.799 -11.150 1.00 95.81 95 ARG A N 1
ATOM 755 C CA . ARG A 1 95 ? 3.323 -18.675 -11.595 1.00 95.81 95 ARG A CA 1
ATOM 756 C C . ARG A 1 95 ? 2.504 -17.613 -12.322 1.00 95.81 95 ARG A C 1
ATOM 758 O O . ARG A 1 95 ? 1.623 -17.901 -13.131 1.00 95.81 95 ARG A O 1
ATOM 765 N N . VAL A 1 96 ? 2.898 -16.362 -12.118 1.00 94.12 96 VAL A N 1
ATOM 766 C CA . VAL A 1 96 ? 2.370 -15.210 -12.852 1.00 94.12 96 VAL A CA 1
ATOM 767 C C . VAL A 1 96 ? 3.435 -14.746 -13.840 1.00 94.12 96 VAL A C 1
ATOM 769 O O . VAL A 1 96 ? 4.525 -14.346 -13.438 1.00 94.12 96 VAL A O 1
ATOM 772 N N . LEU A 1 97 ? 3.133 -14.816 -15.139 1.00 94.38 97 LEU A N 1
ATOM 773 C CA . LEU A 1 97 ? 4.033 -14.369 -16.204 1.00 94.38 97 LEU A CA 1
ATOM 774 C C . LEU A 1 97 ? 3.570 -13.029 -16.774 1.00 94.38 97 LEU A C 1
ATOM 776 O O . LEU A 1 97 ? 2.377 -12.799 -16.958 1.00 94.38 97 LEU A O 1
ATOM 780 N N . LEU A 1 98 ? 4.535 -12.175 -17.105 1.00 92.56 98 LEU A N 1
ATOM 781 C CA . LEU A 1 98 ? 4.315 -10.945 -17.856 1.00 92.56 98 LEU A CA 1
ATOM 782 C C . LEU A 1 98 ? 4.853 -11.135 -19.278 1.00 92.56 98 LEU A C 1
ATOM 784 O O . LEU A 1 98 ? 6.017 -11.495 -19.454 1.00 92.56 98 LEU A O 1
ATOM 788 N N . GLN A 1 99 ? 4.011 -10.908 -20.286 1.00 91.88 99 GLN A N 1
ATOM 789 C CA . GLN A 1 99 ? 4.422 -10.925 -21.689 1.00 91.88 99 GLN A CA 1
ATOM 790 C C . GLN A 1 99 ? 4.922 -9.537 -22.095 1.00 91.88 99 GLN A C 1
ATOM 792 O O . GLN A 1 99 ? 4.222 -8.553 -21.879 1.00 91.88 99 GLN A O 1
ATOM 797 N N . VAL A 1 100 ? 6.112 -9.477 -22.695 1.00 87.38 100 VAL A N 1
ATOM 798 C CA . VAL A 1 100 ? 6.724 -8.234 -23.188 1.00 87.38 100 VAL A CA 1
ATOM 799 C C . VAL A 1 100 ? 6.392 -8.048 -24.669 1.00 87.38 100 VAL A C 1
ATOM 801 O O . VAL A 1 100 ? 6.516 -8.994 -25.454 1.00 87.38 100 VAL A O 1
ATOM 804 N N . CYS A 1 101 ? 5.979 -6.838 -25.044 1.00 87.81 101 CYS A N 1
ATOM 805 C CA . CYS A 1 101 ? 5.661 -6.439 -26.413 1.00 87.81 101 CYS A CA 1
ATOM 806 C C . CYS A 1 101 ? 6.754 -5.522 -26.993 1.00 87.81 101 CYS A C 1
ATOM 808 O O . CYS A 1 101 ? 7.559 -4.952 -26.266 1.00 87.81 101 CYS A O 1
ATOM 810 N N . ALA A 1 102 ? 6.782 -5.351 -28.318 1.00 80.12 102 ALA A N 1
ATOM 811 C CA . ALA A 1 102 ? 7.805 -4.534 -28.985 1.00 80.12 102 ALA A CA 1
ATOM 812 C C . ALA A 1 102 ? 7.796 -3.050 -28.553 1.00 80.12 102 ALA A C 1
ATOM 814 O O . ALA A 1 102 ? 8.848 -2.420 -28.507 1.00 80.12 102 ALA A O 1
ATOM 815 N N . ASP A 1 103 ? 6.635 -2.503 -28.185 1.00 77.62 103 ASP A N 1
ATOM 816 C CA . ASP A 1 103 ? 6.515 -1.118 -27.700 1.00 77.62 103 ASP A CA 1
ATOM 817 C C . ASP A 1 103 ? 7.180 -0.913 -26.321 1.00 77.62 103 ASP A C 1
ATOM 819 O O . ASP A 1 103 ? 7.642 0.187 -25.992 1.00 77.62 103 ASP A O 1
ATOM 823 N N . ASP A 1 104 ? 7.288 -1.982 -25.523 1.00 73.19 104 ASP A N 1
ATOM 824 C CA . ASP A 1 104 ? 7.974 -1.952 -24.229 1.00 73.19 104 ASP A CA 1
ATOM 825 C C . ASP A 1 104 ? 9.496 -1.830 -24.407 1.00 73.19 104 ASP A C 1
ATOM 827 O O . ASP A 1 104 ? 10.161 -1.224 -23.569 1.00 73.19 104 ASP A O 1
ATOM 831 N N . ASP A 1 105 ? 10.046 -2.352 -25.510 1.00 70.44 105 ASP A N 1
ATOM 832 C CA . ASP A 1 105 ? 11.484 -2.312 -25.817 1.00 70.44 105 ASP A CA 1
ATOM 833 C C . ASP A 1 105 ? 11.957 -0.879 -26.106 1.00 70.44 105 ASP A C 1
ATOM 835 O O . ASP A 1 105 ? 12.969 -0.422 -25.573 1.00 70.44 105 ASP A O 1
ATOM 839 N N . VAL A 1 106 ? 11.163 -0.112 -26.864 1.00 74.44 106 VAL A N 1
ATOM 840 C CA . VAL A 1 106 ? 11.434 1.313 -27.125 1.00 74.44 106 VAL A CA 1
ATOM 841 C C . VAL A 1 106 ? 11.404 2.109 -25.820 1.00 74.44 106 VAL A C 1
ATOM 843 O O . VAL A 1 106 ? 12.329 2.863 -25.519 1.00 74.44 106 VAL A O 1
ATOM 846 N N . THR A 1 107 ? 10.379 1.878 -24.997 1.00 76.38 107 THR A N 1
ATOM 847 C CA . THR A 1 107 ? 10.228 2.555 -23.702 1.00 76.38 107 THR A CA 1
ATOM 848 C C . THR A 1 107 ? 11.376 2.207 -22.745 1.00 76.38 107 THR A C 1
ATOM 850 O O . THR A 1 107 ? 11.894 3.078 -22.040 1.00 76.38 107 THR A O 1
ATOM 853 N N . ALA A 1 108 ? 11.807 0.943 -22.728 1.00 79.62 108 ALA A N 1
ATOM 854 C CA . ALA A 1 108 ? 12.938 0.488 -21.930 1.00 79.62 108 ALA A CA 1
ATOM 855 C C . ALA A 1 108 ? 14.264 1.105 -22.405 1.00 79.62 108 ALA A C 1
ATOM 857 O O . ALA A 1 108 ? 15.072 1.520 -21.571 1.00 79.62 108 ALA A O 1
ATOM 858 N N . GLY A 1 109 ? 14.474 1.218 -23.720 1.00 81.69 109 GLY A N 1
ATOM 859 C CA . GLY A 1 109 ? 15.653 1.852 -24.312 1.00 81.69 109 GLY A CA 1
ATOM 860 C C . GLY A 1 109 ? 15.761 3.344 -23.987 1.00 81.69 109 GLY A C 1
ATOM 861 O O . GLY A 1 109 ? 16.832 3.821 -23.596 1.00 81.69 109 GLY A O 1
ATOM 862 N N . ASP A 1 110 ? 14.651 4.075 -24.064 1.00 83.88 110 ASP A N 1
ATOM 863 C CA . ASP A 1 110 ? 14.603 5.498 -23.711 1.00 83.88 110 ASP A CA 1
ATOM 864 C C . ASP A 1 110 ? 14.872 5.715 -22.217 1.00 83.88 110 ASP A C 1
ATOM 866 O O . ASP A 1 110 ? 15.649 6.596 -21.828 1.00 83.88 110 ASP A O 1
ATOM 870 N N . LEU A 1 111 ? 14.282 4.871 -21.363 1.00 85.00 111 LEU A N 1
ATOM 871 C CA . LEU A 1 111 ? 14.532 4.895 -19.925 1.00 85.00 111 LEU A CA 1
ATOM 872 C C . LEU A 1 111 ? 15.998 4.576 -19.604 1.00 85.00 111 LEU A C 1
ATOM 874 O O . LEU A 1 111 ? 16.603 5.251 -18.767 1.00 85.00 111 LEU A O 1
ATOM 878 N N . PHE A 1 112 ? 16.583 3.584 -20.279 1.00 85.00 112 PHE A N 1
ATOM 879 C CA . PHE A 1 112 ? 17.989 3.228 -20.119 1.00 85.00 112 PHE A CA 1
ATOM 880 C C . PHE A 1 112 ? 18.896 4.388 -20.524 1.00 85.00 112 PHE A C 1
ATOM 882 O O . PHE A 1 112 ? 19.758 4.778 -19.745 1.00 85.00 112 PHE A O 1
ATOM 889 N N . THR A 1 113 ? 18.667 4.994 -21.688 1.00 87.94 113 THR A N 1
ATOM 890 C CA . THR A 1 113 ? 19.422 6.170 -22.144 1.00 87.94 113 THR A CA 1
ATOM 891 C C . THR A 1 113 ? 19.302 7.326 -21.156 1.00 87.94 113 THR A C 1
ATOM 893 O O . THR A 1 113 ? 20.299 7.940 -20.790 1.00 87.94 113 THR A O 1
ATOM 896 N N . THR A 1 114 ? 18.098 7.587 -20.650 1.00 87.81 114 THR A N 1
ATOM 897 C CA . THR A 1 114 ? 17.852 8.673 -19.691 1.00 87.81 114 THR A CA 1
ATOM 898 C C . THR A 1 114 ? 18.559 8.436 -18.354 1.00 87.81 114 THR A C 1
ATOM 900 O O . THR A 1 114 ? 19.111 9.363 -17.763 1.00 87.81 114 THR A O 1
ATOM 903 N N . LEU A 1 115 ? 18.552 7.199 -17.847 1.00 88.12 115 LEU A N 1
ATOM 904 C CA . LEU A 1 115 ? 19.121 6.871 -16.537 1.00 88.12 115 LEU A CA 1
ATOM 905 C C . LEU A 1 115 ? 20.615 6.555 -16.585 1.00 88.12 115 LEU A C 1
ATOM 907 O O . LEU A 1 115 ? 21.336 6.909 -15.656 1.00 88.12 115 LEU A O 1
ATOM 911 N N . MET A 1 116 ? 21.099 5.923 -17.646 1.00 86.56 116 MET A N 1
ATOM 912 C CA . MET A 1 116 ? 22.465 5.402 -17.776 1.00 86.56 116 MET A CA 1
ATOM 913 C C . MET A 1 116 ? 23.297 6.129 -18.841 1.00 86.56 116 MET A C 1
ATOM 915 O O . MET A 1 116 ? 24.480 5.834 -18.976 1.00 86.56 116 MET A O 1
ATOM 919 N N . GLY A 1 117 ? 22.720 7.090 -19.566 1.00 86.00 117 GLY A N 1
ATOM 920 C CA . GLY A 1 117 ? 23.430 7.917 -20.542 1.00 86.00 117 GLY A CA 1
ATOM 921 C C . GLY A 1 117 ? 24.391 8.930 -19.917 1.00 86.00 117 GLY A C 1
ATOM 922 O O . GLY A 1 117 ? 24.510 9.061 -18.695 1.00 86.00 117 GLY A O 1
ATOM 923 N N . GLU A 1 118 ? 25.103 9.658 -20.769 1.00 86.31 118 GLU A N 1
ATOM 924 C CA . GLU A 1 118 ? 26.122 10.624 -20.336 1.00 86.31 118 GLU A CA 1
ATOM 925 C C . GLU A 1 118 ? 25.508 11.937 -19.820 1.00 86.31 118 GLU A C 1
ATOM 927 O O . GLU A 1 118 ? 26.074 12.586 -18.936 1.00 86.31 118 GLU A O 1
ATOM 932 N N . ASP A 1 119 ? 24.317 12.293 -20.309 1.00 88.19 119 ASP A N 1
ATOM 933 C CA . ASP A 1 119 ? 23.653 13.552 -19.984 1.00 88.19 119 ASP A CA 1
ATOM 934 C C . ASP A 1 119 ? 23.058 13.558 -18.569 1.00 88.19 119 ASP A C 1
ATOM 936 O O . ASP A 1 119 ? 22.192 12.762 -18.200 1.00 88.19 119 ASP A O 1
ATOM 940 N N . VAL A 1 120 ? 23.502 14.520 -17.758 1.00 88.94 120 VAL A N 1
ATOM 941 C CA . VAL A 1 120 ? 23.119 14.620 -16.341 1.00 88.94 120 VAL A CA 1
ATOM 942 C C . VAL A 1 120 ? 21.744 15.273 -16.149 1.00 88.94 120 VAL A C 1
ATOM 944 O O . VAL A 1 120 ? 21.032 14.922 -15.207 1.00 88.94 120 VAL A O 1
ATOM 947 N N . GLU A 1 121 ? 21.362 16.222 -17.010 1.00 91.00 121 GLU A N 1
ATOM 948 C CA . GLU A 1 121 ? 20.107 16.981 -16.872 1.00 91.00 121 GLU A CA 1
ATOM 949 C C . GLU A 1 121 ? 18.857 16.088 -16.999 1.00 91.00 121 GLU A C 1
ATOM 951 O O . GLU A 1 121 ? 18.060 16.072 -16.055 1.00 91.00 121 GLU A O 1
ATOM 956 N N . PRO A 1 122 ? 18.715 15.251 -18.052 1.00 89.75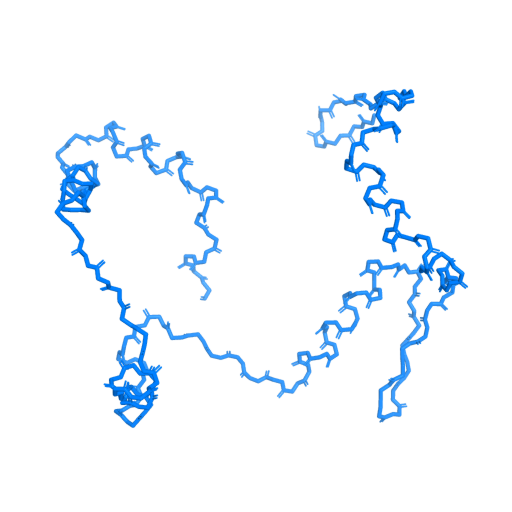 122 PRO A N 1
ATOM 957 C CA . PRO A 1 122 ? 17.542 14.385 -18.215 1.00 89.75 122 PRO A CA 1
ATOM 958 C C . PRO A 1 122 ? 17.407 13.368 -17.076 1.00 89.75 122 PRO A C 1
ATOM 960 O O . PRO A 1 122 ? 16.313 13.140 -16.552 1.00 89.75 122 PRO A O 1
ATOM 963 N N . ARG A 1 123 ? 18.537 12.808 -16.619 1.00 91.56 123 ARG A N 1
ATOM 964 C CA . ARG A 1 123 ? 18.590 11.927 -15.445 1.00 91.56 123 ARG A CA 1
ATOM 965 C C . ARG A 1 123 ? 18.050 12.631 -14.198 1.00 91.56 123 ARG A C 1
ATOM 967 O O . ARG A 1 123 ? 17.269 12.046 -13.446 1.00 91.56 123 ARG A O 1
ATOM 974 N N . ARG A 1 124 ? 18.476 13.874 -13.947 1.00 88.88 124 ARG A N 1
ATOM 975 C CA . ARG A 1 124 ? 18.091 14.630 -12.746 1.00 88.88 124 ARG A CA 1
ATOM 976 C C . ARG A 1 124 ? 16.599 14.944 -12.734 1.00 88.88 124 ARG A C 1
ATOM 978 O O . ARG A 1 124 ? 15.952 14.714 -11.713 1.00 88.88 124 ARG A O 1
ATOM 985 N N . GLU A 1 125 ? 16.060 15.426 -13.850 1.00 90.56 125 GLU A N 1
ATOM 986 C CA . GLU A 1 125 ? 14.629 15.713 -13.989 1.00 90.56 125 GLU A CA 1
ATOM 987 C C . GLU A 1 125 ? 13.784 14.454 -13.773 1.00 90.56 125 GLU A C 1
ATOM 989 O O . GLU A 1 125 ? 12.801 14.482 -13.026 1.00 90.56 125 GLU A O 1
ATOM 994 N N . PHE A 1 126 ? 14.204 13.327 -14.357 1.00 88.38 126 PHE A N 1
ATOM 995 C CA . PHE A 1 126 ? 13.532 12.046 -14.179 1.00 88.38 126 PHE A CA 1
ATOM 996 C C . PHE A 1 126 ? 13.481 11.624 -12.704 1.00 88.38 126 PHE A C 1
ATOM 998 O O . PHE A 1 126 ? 12.413 11.261 -12.202 1.00 88.38 126 PHE A O 1
ATOM 1005 N N . ILE A 1 127 ? 14.609 11.696 -11.988 1.00 87.81 127 ILE A N 1
ATOM 1006 C CA . ILE A 1 127 ? 14.671 11.339 -10.563 1.00 87.81 127 ILE A CA 1
ATOM 1007 C C . ILE A 1 127 ? 13.773 12.269 -9.742 1.00 87.81 127 ILE A C 1
ATOM 1009 O O . ILE A 1 127 ? 12.976 11.785 -8.945 1.00 87.81 127 ILE A O 1
ATOM 1013 N N . GLN A 1 128 ? 13.846 13.587 -9.947 1.00 87.50 128 GLN A N 1
ATOM 1014 C CA . GLN A 1 128 ? 13.048 14.552 -9.180 1.00 87.50 128 GLN A CA 1
ATOM 1015 C C . GLN A 1 128 ? 11.542 14.372 -9.396 1.00 87.50 128 GLN A C 1
ATOM 1017 O O . GLN A 1 128 ? 10.778 14.369 -8.430 1.00 87.50 128 GLN A O 1
ATOM 1022 N N . LYS A 1 129 ? 11.114 14.170 -10.647 1.00 88.81 129 LYS A N 1
ATOM 1023 C CA . LYS A 1 129 ? 9.703 13.954 -10.995 1.00 88.81 129 LYS A CA 1
ATOM 1024 C C . LYS A 1 129 ? 9.133 12.688 -10.351 1.00 88.81 129 LYS A C 1
ATOM 1026 O O . LYS A 1 129 ? 7.972 12.673 -9.942 1.00 88.81 129 LYS A O 1
ATOM 1031 N N . ASN A 1 130 ? 9.937 11.630 -10.260 1.00 84.44 130 ASN A N 1
ATOM 1032 C CA . ASN A 1 130 ? 9.492 10.324 -9.772 1.00 84.44 130 ASN A CA 1
ATOM 1033 C C . ASN A 1 130 ? 9.857 10.053 -8.302 1.00 84.44 130 ASN A C 1
ATOM 1035 O O . ASN A 1 130 ? 9.398 9.062 -7.739 1.00 84.44 130 ASN A O 1
ATOM 1039 N N . ALA A 1 131 ? 10.610 10.941 -7.644 1.00 80.19 131 ALA A N 1
ATOM 1040 C CA . ALA A 1 131 ? 11.088 10.759 -6.271 1.00 80.19 131 ALA A CA 1
ATOM 1041 C C . ALA A 1 131 ? 9.958 10.461 -5.271 1.00 80.19 131 ALA A C 1
ATOM 1043 O O . ALA A 1 131 ? 10.091 9.581 -4.428 1.00 80.19 131 ALA A O 1
ATOM 1044 N N . LEU A 1 132 ? 8.813 11.141 -5.394 1.00 78.44 132 LEU A N 1
ATOM 1045 C CA . LEU A 1 132 ? 7.659 10.948 -4.500 1.00 78.44 132 LEU A CA 1
ATOM 1046 C C . LEU A 1 132 ? 6.900 9.631 -4.742 1.00 78.44 132 LEU A C 1
ATOM 1048 O O . LEU A 1 132 ? 6.079 9.226 -3.917 1.00 78.44 132 LEU A O 1
ATOM 1052 N N . GLN A 1 133 ? 7.144 8.969 -5.875 1.00 77.06 133 GLN A N 1
ATOM 1053 C CA . GLN A 1 133 ? 6.555 7.667 -6.198 1.00 77.06 133 GLN A CA 1
ATOM 1054 C C . GLN A 1 133 ? 7.377 6.516 -5.605 1.00 77.06 133 GLN A C 1
ATOM 1056 O O . GLN A 1 133 ? 6.846 5.429 -5.372 1.00 77.06 133 GLN A O 1
ATOM 1061 N N . ALA A 1 134 ? 8.656 6.755 -5.308 1.00 70.88 134 ALA A N 1
ATOM 1062 C CA . ALA A 1 134 ? 9.535 5.772 -4.703 1.00 70.88 134 ALA A CA 1
ATOM 1063 C C . ALA A 1 134 ? 9.232 5.633 -3.201 1.00 70.88 134 ALA A C 1
ATOM 1065 O O . ALA A 1 134 ? 9.749 6.363 -2.363 1.00 70.88 134 ALA A O 1
ATOM 1066 N N . ARG A 1 135 ? 8.347 4.692 -2.854 1.00 64.25 135 ARG A N 1
ATOM 1067 C CA . ARG A 1 135 ? 7.886 4.489 -1.467 1.00 64.25 135 ARG A CA 1
ATOM 1068 C C . ARG A 1 135 ? 8.716 3.493 -0.657 1.00 64.25 135 ARG A C 1
ATOM 1070 O O . ARG A 1 135 ? 8.659 3.522 0.564 1.00 64.25 135 ARG A O 1
ATOM 1077 N N . ASN A 1 136 ? 9.476 2.618 -1.318 1.00 60.66 136 ASN A N 1
ATOM 1078 C CA . ASN A 1 136 ? 9.982 1.385 -0.706 1.00 60.66 136 ASN A CA 1
ATOM 1079 C C . ASN A 1 136 ? 11.487 1.143 -0.944 1.00 60.66 136 ASN A C 1
ATOM 1081 O O . ASN A 1 136 ? 11.876 -0.013 -1.148 1.00 60.66 136 ASN A O 1
ATOM 1085 N N . LEU A 1 137 ? 12.297 2.211 -0.974 1.00 59.41 137 LEU A N 1
ATOM 1086 C CA . LEU A 1 137 ? 13.726 2.151 -1.320 1.00 59.41 137 LEU A CA 1
ATOM 1087 C C . LEU A 1 137 ? 14.600 1.527 -0.215 1.00 59.41 137 LEU A C 1
ATOM 1089 O O . LEU A 1 137 ? 15.452 0.718 -0.548 1.00 59.41 137 LEU A O 1
ATOM 1093 N N . ASP A 1 138 ? 14.324 1.784 1.070 1.00 52.34 138 ASP A N 1
ATOM 1094 C CA . ASP A 1 138 ? 15.205 1.369 2.183 1.00 52.34 138 ASP A CA 1
ATOM 1095 C C . ASP A 1 138 ? 14.442 0.839 3.418 1.00 52.34 138 ASP A C 1
ATOM 1097 O O . ASP A 1 138 ? 14.681 1.264 4.548 1.00 52.34 138 ASP A O 1
ATOM 1101 N N . VAL A 1 139 ? 13.502 -0.094 3.221 1.00 52.88 139 VAL A N 1
ATOM 1102 C CA . VAL A 1 139 ? 12.889 -0.885 4.316 1.00 52.88 139 VAL A CA 1
ATOM 1103 C C . VAL A 1 139 ? 13.001 -2.357 3.999 1.00 52.88 139 VAL A C 1
ATOM 1105 O O . VAL A 1 139 ? 12.532 -2.768 2.907 1.00 52.88 139 VAL A O 1
#